Protein AF-A0A6A4AQS2-F1 (afdb_monomer)

Foldseek 3Di:
DLVVVLVCLVVVVVLQVVCVDPVNCVVCVPDDPVPRDDLLRSLLSVLVCLLCVLVVVLCVQQPDPPDPCLLVNVVSLLVSLVLLPDLCSCVVSLVVSDDDPSSVVSSVVSSVVSVVVSVVSCVVCPPPDLVSVVSNVVPVVCVPPPSDDPVSVD

Nearest PDB structures (foldseek):
  3gzi-assembly1_A-2  TM=3.288E-01  e=6.004E+00  Shewanella loihica PV-4
  4y21-assembly1_A  TM=3.153E-01  e=6.309E+00  Rattus norvegicus

pLDDT: mean 85.23, std 10.57, range [45.09, 97.38]

Secondary structure (DSSP, 8-state):
-HHHHHHTHHHHHHHHHHHTSHHHHHH-TT--GGGSPPHHHHHHHHHHHHHHHHHHHHHHHHT--SS--HHHHHHHHHHHHHHHT-TTTTHHHHHHH-S-TTHHHHHHHHHHHHHHHHHHHHHHTTT--THHHHHHTTSGGGTT-TTS-GGG--

Solvent-accessible surface area (backbone atoms only — not comparable to full-atom values): 9126 Å² total; per-residue (Å²): 110,71,69,60,51,59,73,38,46,63,63,49,50,57,48,58,59,46,38,73,36,76,66,30,44,69,75,41,74,86,67,60,74,86,78,52,78,49,75,66,49,50,50,49,51,56,45,51,45,63,67,45,47,55,53,53,54,44,50,63,57,55,69,43,82,91,54,86,30,68,34,46,48,53,61,46,52,52,49,41,53,52,54,54,63,40,91,62,68,48,52,68,57,50,62,73,68,50,94,50,90,59,47,65,62,50,50,56,52,54,49,52,52,41,51,53,51,41,50,50,52,51,61,75,54,59,88,62,65,68,63,48,58,57,45,21,53,76,37,74,90,43,72,76,49,89,84,63,57,79,81,80,78,110

Radius of gyration: 21.26 Å; Cα contacts (8 Å, |Δi|>4): 86; chains: 1; bounding box: 48×24×70 Å

Organism: NCBI:txid129364

Sequence (154 aa):
MLIRLIELEAPLGDFFARLDRPDGKKEFKELAQDKLPTPKEWFAIKCLVAILEPIAAVTKTLEGCSYPTLALAFPMLRRIKKVLGDTNIFAKQAVLAGRQDFQAETLALVQKVRNAILELFKQRFTGMSFDLVWITFLDPRFYKMKLLQPHEIA

Mean predicted aligned error: 7.78 Å

Structure (mmCIF, N/CA/C/O backbone):
data_AF-A0A6A4AQS2-F1
#
_entry.id   AF-A0A6A4AQS2-F1
#
loop_
_atom_site.group_PDB
_atom_site.id
_atom_site.type_symbol
_atom_site.label_atom_id
_atom_site.label_alt_id
_atom_site.label_comp_id
_atom_site.label_asym_id
_atom_site.label_entity_id
_atom_site.label_seq_id
_atom_site.pdbx_PDB_ins_code
_atom_site.Cartn_x
_atom_site.Cartn_y
_atom_site.Cartn_z
_atom_site.occupancy
_atom_site.B_iso_or_equiv
_atom_site.auth_seq_id
_atom_site.auth_comp_id
_atom_site.auth_asym_id
_atom_site.auth_atom_id
_atom_site.pdbx_PDB_model_num
ATOM 1 N N . MET A 1 1 ? -5.910 2.486 -11.236 1.00 85.25 1 MET A N 1
ATOM 2 C CA . MET A 1 1 ? -4.859 2.981 -12.154 1.00 85.25 1 MET A CA 1
ATOM 3 C C . MET A 1 1 ? -3.546 2.214 -11.997 1.00 85.25 1 MET A C 1
ATOM 5 O O . MET A 1 1 ? -3.208 1.497 -12.920 1.00 85.25 1 MET A O 1
ATOM 9 N N . LEU A 1 2 ? -2.839 2.275 -10.856 1.00 89.50 2 LEU A N 1
ATOM 10 C CA . LEU A 1 2 ? -1.529 1.603 -10.701 1.00 89.50 2 LEU A CA 1
ATOM 11 C C . LEU A 1 2 ? -1.578 0.070 -10.818 1.00 89.50 2 LEU A C 1
ATOM 13 O O . LEU A 1 2 ? -0.732 -0.508 -11.484 1.00 89.50 2 LEU A O 1
ATOM 17 N N . ILE A 1 3 ? -2.592 -0.586 -10.240 1.00 89.81 3 ILE A N 1
ATOM 18 C CA . ILE A 1 3 ? -2.797 -2.040 -10.408 1.00 89.81 3 ILE A CA 1
ATOM 19 C C . ILE A 1 3 ? -2.923 -2.390 -11.895 1.00 89.81 3 ILE A C 1
ATOM 21 O O . ILE A 1 3 ? -2.235 -3.277 -12.386 1.00 89.81 3 ILE A O 1
ATOM 25 N N . ARG A 1 4 ? -3.727 -1.615 -12.633 1.00 90.69 4 ARG A N 1
ATOM 26 C CA . ARG A 1 4 ? -3.898 -1.786 -14.077 1.00 90.69 4 ARG A CA 1
ATOM 27 C C . ARG A 1 4 ? -2.594 -1.569 -14.847 1.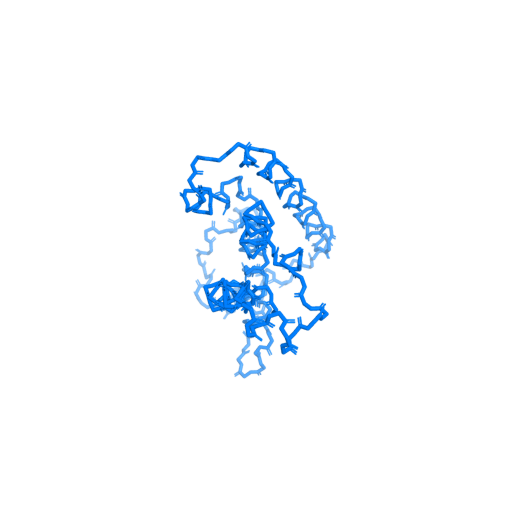00 90.69 4 ARG A C 1
ATOM 29 O O . ARG A 1 4 ? -2.349 -2.264 -15.819 1.00 90.69 4 ARG A O 1
ATOM 36 N N . LEU A 1 5 ? -1.759 -0.625 -14.415 1.00 90.69 5 LEU A N 1
ATOM 37 C CA . LEU A 1 5 ? -0.444 -0.401 -15.013 1.00 90.69 5 LEU A CA 1
ATOM 38 C C . LEU A 1 5 ? 0.481 -1.617 -14.816 1.00 90.69 5 LEU 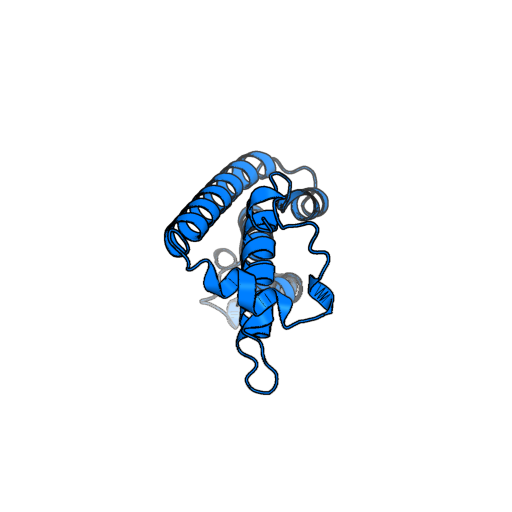A C 1
ATOM 40 O O . LEU A 1 5 ? 1.149 -2.008 -15.763 1.0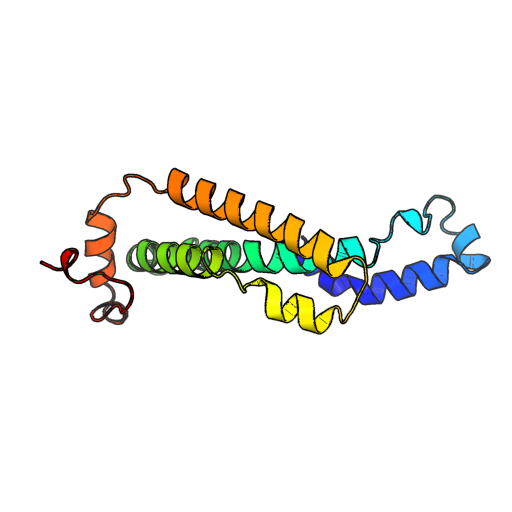0 90.69 5 LEU A O 1
ATOM 44 N N . ILE A 1 6 ? 0.469 -2.249 -13.636 1.00 90.94 6 ILE A N 1
ATOM 45 C CA . ILE A 1 6 ? 1.229 -3.486 -13.364 1.00 90.94 6 ILE A CA 1
ATOM 46 C C . ILE A 1 6 ? 0.718 -4.655 -14.219 1.00 90.94 6 ILE A C 1
ATOM 48 O O . ILE A 1 6 ? 1.516 -5.395 -14.779 1.00 90.94 6 ILE A O 1
ATOM 52 N N . GLU A 1 7 ? -0.600 -4.819 -14.368 1.00 92.19 7 GLU A N 1
ATOM 53 C CA . GLU A 1 7 ? -1.176 -5.854 -15.250 1.00 92.19 7 GLU A CA 1
ATOM 54 C C . GLU A 1 7 ? -0.724 -5.704 -16.709 1.00 92.19 7 GLU A C 1
ATOM 56 O O . GLU A 1 7 ? -0.603 -6.688 -17.436 1.00 92.19 7 GLU A O 1
ATOM 61 N N . LEU A 1 8 ? -0.485 -4.463 -17.135 1.00 92.06 8 LEU A N 1
ATOM 62 C CA . LEU A 1 8 ? -0.042 -4.130 -18.482 1.00 92.06 8 LEU A CA 1
ATOM 63 C C . LEU A 1 8 ? 1.485 -4.166 -18.641 1.00 92.06 8 LEU A C 1
ATOM 65 O O . LEU A 1 8 ? 1.949 -3.954 -19.752 1.00 92.06 8 LEU A O 1
ATOM 69 N N . GLU A 1 9 ? 2.265 -4.469 -17.598 1.00 90.62 9 GLU A N 1
ATOM 70 C CA . GLU A 1 9 ? 3.737 -4.473 -17.643 1.00 90.62 9 GLU A CA 1
ATOM 71 C C . GLU A 1 9 ? 4.281 -5.365 -18.773 1.00 90.62 9 GLU A C 1
ATOM 73 O O . GLU A 1 9 ? 5.068 -4.900 -19.597 1.00 90.62 9 GLU A O 1
ATOM 78 N N . ALA A 1 10 ? 3.808 -6.612 -18.877 1.00 89.69 10 ALA A N 1
ATOM 79 C CA . ALA A 1 10 ? 4.236 -7.534 -19.933 1.00 89.69 10 ALA A CA 1
ATOM 80 C C . ALA A 1 10 ? 3.733 -7.126 -21.337 1.00 89.69 10 ALA A C 1
ATOM 82 O O . ALA A 1 10 ? 4.565 -6.992 -22.234 1.00 89.69 10 ALA A O 1
ATOM 83 N N . PRO A 1 11 ? 2.430 -6.833 -21.549 1.00 91.75 11 PRO A N 1
ATOM 84 C CA . PRO A 1 11 ? 1.947 -6.319 -22.834 1.00 91.75 11 PRO A CA 1
ATOM 85 C C . PRO A 1 11 ? 2.642 -5.033 -23.300 1.00 91.75 11 PRO A C 1
ATOM 87 O O . PRO A 1 11 ? 2.885 -4.863 -24.494 1.00 91.75 11 PRO A O 1
ATOM 90 N N . LEU A 1 12 ? 2.968 -4.124 -22.375 1.00 88.81 12 LEU A N 1
ATOM 91 C CA . LEU A 1 12 ? 3.733 -2.916 -22.680 1.00 88.81 12 LEU A CA 1
ATOM 92 C C . LEU A 1 12 ? 5.159 -3.283 -23.089 1.00 88.81 12 LEU A C 1
ATOM 94 O O . LEU A 1 12 ? 5.629 -2.778 -24.102 1.00 88.81 12 LEU A O 1
ATOM 98 N N . GLY A 1 13 ? 5.817 -4.200 -22.378 1.00 86.62 13 GLY A N 1
ATOM 99 C CA . GLY A 1 13 ? 7.125 -4.724 -22.779 1.00 86.62 13 GLY A CA 1
ATOM 100 C C . GLY A 1 13 ? 7.128 -5.261 -24.215 1.00 86.62 13 GLY A C 1
ATOM 101 O O . GLY A 1 13 ? 7.960 -4.848 -25.024 1.00 86.62 13 GLY A O 1
ATOM 102 N N . ASP A 1 14 ? 6.146 -6.093 -24.568 1.00 87.69 14 ASP A N 1
ATOM 103 C CA . ASP A 1 14 ? 6.006 -6.648 -25.921 1.00 87.69 14 ASP A CA 1
ATOM 104 C C . ASP A 1 14 ? 5.741 -5.566 -26.978 1.00 87.69 14 ASP A C 1
ATOM 106 O O . ASP A 1 14 ? 6.291 -5.606 -28.084 1.00 87.69 14 ASP A O 1
ATOM 110 N N . PHE A 1 15 ? 4.902 -4.582 -26.651 1.00 87.50 15 PHE A N 1
ATOM 111 C CA . PHE A 1 15 ? 4.595 -3.462 -27.536 1.00 87.50 15 PHE A CA 1
ATOM 112 C C . PHE A 1 15 ? 5.826 -2.580 -27.783 1.00 87.50 15 PHE A C 1
ATOM 114 O O . PHE A 1 15 ? 6.175 -2.315 -28.935 1.00 87.50 15 PHE A O 1
ATOM 121 N N . PHE A 1 16 ? 6.538 -2.184 -26.726 1.00 84.19 16 PHE A N 1
ATOM 122 C CA . PHE A 1 16 ? 7.746 -1.363 -26.835 1.00 84.19 16 PHE A CA 1
ATOM 123 C C . PHE A 1 16 ? 8.922 -2.116 -27.477 1.00 84.19 16 PHE A C 1
ATOM 125 O O . PHE A 1 16 ? 9.749 -1.489 -28.142 1.00 84.19 16 PHE A O 1
ATOM 132 N N . ALA A 1 17 ? 8.966 -3.448 -27.380 1.00 84.00 17 ALA A N 1
ATOM 133 C CA . ALA A 1 17 ? 9.897 -4.271 -28.153 1.00 84.00 17 ALA A CA 1
ATOM 134 C C . ALA A 1 17 ? 9.563 -4.281 -29.658 1.00 84.00 17 ALA A C 1
ATOM 136 O O . ALA A 1 17 ? 10.463 -4.282 -30.500 1.00 84.00 17 ALA A O 1
ATOM 137 N N . ARG A 1 18 ? 8.274 -4.259 -30.030 1.00 81.25 18 ARG A N 1
ATOM 138 C CA . ARG A 1 18 ? 7.845 -4.129 -31.438 1.00 81.25 18 ARG A CA 1
ATOM 139 C C . ARG A 1 18 ? 8.100 -2.733 -32.000 1.00 81.25 18 ARG A C 1
ATOM 141 O O . ARG A 1 18 ? 8.450 -2.633 -33.173 1.00 81.25 18 ARG A O 1
ATOM 148 N N . LEU A 1 19 ? 7.971 -1.690 -31.179 1.00 80.75 19 LEU A N 1
ATOM 149 C CA . LEU A 1 19 ? 8.283 -0.308 -31.560 1.00 80.75 19 LEU A CA 1
ATOM 150 C C . LEU A 1 19 ? 9.729 -0.123 -32.024 1.00 80.75 19 LEU A C 1
ATOM 152 O O . LEU A 1 19 ? 9.985 0.746 -32.850 1.00 80.75 19 LEU A O 1
ATOM 156 N N . ASP A 1 20 ? 10.669 -0.937 -31.540 1.00 73.19 20 ASP A N 1
ATOM 157 C CA . ASP A 1 20 ? 12.071 -0.815 -31.944 1.00 73.19 20 ASP A CA 1
ATOM 158 C C . ASP A 1 20 ? 12.333 -1.306 -33.385 1.00 73.19 20 ASP A C 1
ATOM 160 O O . ASP A 1 20 ? 13.338 -0.951 -34.011 1.00 73.19 20 ASP A O 1
ATOM 164 N N . ARG A 1 21 ? 11.391 -2.069 -33.959 1.00 82.12 21 ARG A N 1
ATOM 165 C CA . ARG A 1 21 ? 11.460 -2.537 -35.349 1.00 82.12 21 ARG A CA 1
ATOM 166 C C . ARG A 1 21 ? 11.248 -1.381 -36.337 1.00 82.12 21 ARG A C 1
ATOM 168 O O . ARG A 1 21 ? 10.530 -0.431 -36.022 1.00 82.12 21 ARG A O 1
ATOM 175 N N . PRO A 1 22 ? 11.796 -1.475 -37.566 1.00 74.56 22 PRO A N 1
ATOM 176 C CA . PRO A 1 22 ? 11.663 -0.424 -38.581 1.00 74.56 22 PRO A CA 1
ATOM 177 C C . PRO A 1 22 ? 10.203 -0.037 -38.860 1.00 74.56 22 PRO A C 1
ATOM 179 O O . PRO A 1 22 ? 9.888 1.145 -38.994 1.00 74.56 22 PRO A O 1
ATOM 182 N N . ASP A 1 23 ? 9.312 -1.030 -38.878 1.00 77.19 23 ASP A N 1
ATOM 183 C CA . ASP A 1 23 ? 7.879 -0.841 -39.119 1.00 77.19 23 ASP A CA 1
ATOM 184 C C . ASP A 1 23 ? 7.207 -0.081 -37.964 1.00 77.19 23 ASP A C 1
ATOM 186 O O . ASP A 1 23 ? 6.459 0.869 -38.193 1.00 77.19 23 ASP A O 1
ATOM 190 N N . GLY A 1 24 ? 7.561 -0.427 -36.721 1.00 72.38 24 GLY A N 1
ATOM 191 C CA . GLY A 1 24 ? 7.052 0.221 -35.511 1.00 72.38 24 GLY A CA 1
ATOM 192 C C . GLY A 1 24 ? 7.489 1.682 -35.394 1.00 72.38 24 GLY A C 1
ATOM 193 O O . GLY A 1 24 ? 6.666 2.545 -35.095 1.00 72.38 24 GLY A O 1
ATOM 194 N N . LYS A 1 25 ? 8.748 1.994 -35.732 1.00 74.94 25 LYS A N 1
ATOM 195 C CA . LYS A 1 25 ? 9.256 3.383 -35.763 1.00 74.94 25 LYS A CA 1
ATOM 196 C C . LYS A 1 25 ? 8.563 4.243 -36.820 1.00 74.94 25 LYS A C 1
ATOM 198 O O . LYS A 1 25 ? 8.448 5.456 -36.649 1.00 74.94 25 LYS A O 1
ATOM 203 N N . LYS A 1 26 ? 8.108 3.638 -37.922 1.00 79.31 26 LYS A N 1
ATOM 204 C CA . LYS A 1 26 ? 7.399 4.343 -38.999 1.00 79.31 26 LYS A CA 1
ATOM 205 C C . LYS A 1 26 ? 5.953 4.668 -38.619 1.00 79.31 26 LYS A C 1
ATOM 207 O O . LYS A 1 26 ? 5.481 5.750 -38.971 1.00 79.31 26 LYS A O 1
ATOM 212 N N . GLU A 1 27 ? 5.284 3.750 -37.926 1.00 80.44 27 GLU A N 1
ATOM 213 C CA . GLU A 1 27 ? 3.892 3.881 -37.480 1.00 80.44 27 GLU A CA 1
ATOM 214 C C . GLU A 1 27 ? 3.758 4.787 -36.244 1.00 80.44 27 GLU A C 1
ATOM 216 O O . GLU A 1 27 ? 2.867 5.631 -36.187 1.00 80.44 27 GLU A O 1
ATOM 221 N N . PHE A 1 28 ? 4.696 4.700 -35.297 1.00 79.44 28 PHE A N 1
ATOM 222 C CA . PHE A 1 28 ? 4.626 5.383 -34.002 1.00 79.44 28 PHE A CA 1
ATOM 223 C C . PHE A 1 28 ? 5.807 6.339 -33.780 1.00 79.44 28 PHE A C 1
ATOM 225 O O . PHE A 1 28 ? 6.580 6.208 -32.833 1.00 79.44 28 PHE A O 1
ATOM 232 N N . LYS A 1 29 ? 5.938 7.342 -34.652 1.00 72.81 29 LYS A N 1
ATOM 233 C CA . LYS A 1 29 ? 7.078 8.283 -34.668 1.00 72.81 29 LYS A CA 1
ATOM 234 C C . LYS A 1 29 ? 7.262 9.100 -33.380 1.00 72.81 29 LYS A C 1
ATOM 236 O O . LYS A 1 29 ? 8.361 9.571 -33.116 1.00 72.81 29 LYS A O 1
ATOM 241 N N . GLU A 1 30 ? 6.199 9.280 -32.595 1.00 77.12 30 GLU A N 1
ATOM 242 C CA . GLU A 1 30 ? 6.192 10.099 -31.370 1.00 77.12 30 GLU A CA 1
ATOM 243 C C . GLU A 1 30 ? 6.350 9.280 -30.071 1.00 77.12 30 GLU A C 1
ATOM 245 O O . GLU A 1 30 ? 6.400 9.836 -28.965 1.00 77.12 30 GLU A O 1
ATOM 250 N N . LEU A 1 31 ? 6.388 7.949 -30.168 1.00 75.00 31 LEU A N 1
ATOM 251 C CA . LEU A 1 31 ? 6.539 7.047 -29.026 1.00 75.00 31 LEU A CA 1
ATOM 252 C C . LEU A 1 31 ? 7.983 6.561 -28.946 1.00 75.00 31 LEU A C 1
ATOM 254 O O . LEU A 1 31 ? 8.411 5.698 -29.706 1.00 75.00 31 LEU A O 1
ATOM 258 N N . ALA A 1 32 ? 8.723 7.121 -27.993 1.00 70.25 32 ALA A N 1
ATOM 259 C CA . ALA A 1 32 ? 10.059 6.671 -27.646 1.00 70.25 32 ALA A CA 1
ATOM 260 C C . ALA A 1 32 ? 10.021 5.731 -26.425 1.00 70.25 32 ALA A C 1
ATOM 262 O O . ALA A 1 32 ? 9.065 5.720 -25.644 1.00 70.25 32 ALA A O 1
ATOM 263 N N . GLN A 1 33 ? 11.053 4.888 -26.306 1.00 70.25 33 GLN A N 1
ATOM 264 C CA . GLN A 1 33 ? 11.184 3.898 -25.227 1.00 70.25 33 GLN A CA 1
ATOM 265 C C . GLN A 1 33 ? 11.362 4.521 -23.837 1.00 70.25 33 GLN A C 1
ATOM 267 O O . GLN A 1 33 ? 11.085 3.864 -22.839 1.00 70.25 33 GLN A O 1
ATOM 272 N N . ASP A 1 34 ? 11.772 5.784 -23.768 1.00 74.69 34 ASP A N 1
ATOM 273 C CA . ASP A 1 34 ? 11.884 6.574 -22.539 1.00 74.69 34 ASP A CA 1
ATOM 274 C C . ASP A 1 34 ? 10.546 6.742 -21.796 1.00 74.69 34 ASP A C 1
ATOM 276 O O . ASP A 1 34 ? 10.534 7.045 -20.606 1.00 74.69 34 ASP A O 1
ATOM 280 N N . LYS A 1 35 ? 9.416 6.510 -22.476 1.00 79.88 35 LYS A N 1
ATOM 281 C CA . LYS A 1 35 ? 8.074 6.523 -21.879 1.00 79.88 35 LYS A CA 1
ATOM 282 C C . LYS A 1 35 ? 7.739 5.249 -21.093 1.00 79.88 35 LYS A C 1
ATOM 284 O O . LYS A 1 35 ? 6.743 5.245 -20.365 1.00 79.88 35 LYS A O 1
ATOM 289 N N . LEU A 1 36 ? 8.509 4.167 -21.247 1.00 84.44 36 LEU A N 1
ATOM 290 C CA . LEU A 1 36 ? 8.319 2.940 -20.474 1.00 84.44 36 LEU A CA 1
ATOM 291 C C . LEU A 1 36 ? 8.989 3.094 -19.099 1.00 84.44 36 LEU A C 1
ATOM 293 O O . LEU A 1 36 ? 10.158 3.478 -19.049 1.00 84.44 36 LEU A O 1
ATOM 297 N N . PRO A 1 37 ? 8.309 2.755 -17.985 1.00 89.25 37 PRO A N 1
ATOM 298 C CA . PRO A 1 37 ? 8.946 2.807 -16.680 1.00 89.25 37 PRO A CA 1
ATOM 299 C C . PRO A 1 37 ? 10.193 1.918 -16.634 1.00 89.25 37 PRO A C 1
ATOM 301 O O . PRO A 1 37 ? 10.203 0.777 -17.104 1.00 89.25 37 PRO A O 1
ATOM 304 N N . THR A 1 38 ? 11.250 2.446 -16.037 1.00 90.75 38 THR A N 1
ATOM 305 C CA . THR A 1 38 ? 12.489 1.724 -15.756 1.00 90.75 38 THR A CA 1
ATOM 306 C C . THR A 1 38 ? 12.252 0.616 -14.719 1.00 90.75 38 THR A C 1
ATOM 308 O O . THR A 1 38 ? 11.283 0.669 -13.955 1.00 90.75 38 THR A O 1
ATOM 311 N N . PRO A 1 39 ? 13.150 -0.382 -14.594 1.00 90.44 39 PRO A N 1
ATOM 312 C CA . PRO A 1 39 ? 13.034 -1.413 -13.556 1.00 90.44 39 PRO A CA 1
ATOM 313 C C . PRO A 1 39 ? 12.916 -0.840 -12.132 1.00 90.44 39 PRO A C 1
ATOM 315 O O . PRO A 1 39 ? 12.160 -1.358 -11.306 1.00 90.44 39 PRO A O 1
ATOM 318 N N . LYS A 1 40 ? 13.614 0.275 -11.865 1.00 92.25 40 LYS A N 1
ATOM 319 C CA . LYS A 1 40 ? 13.529 1.029 -10.606 1.00 92.25 40 LYS A CA 1
ATOM 320 C C . LYS A 1 40 ? 12.119 1.577 -10.374 1.00 92.25 40 LYS A C 1
ATOM 322 O O . LYS A 1 40 ? 11.570 1.427 -9.282 1.00 92.25 40 LYS A O 1
ATOM 327 N N . GLU A 1 41 ? 11.519 2.178 -11.396 1.00 92.44 41 GLU A N 1
ATOM 328 C CA . GLU A 1 41 ? 10.169 2.743 -11.324 1.00 92.44 41 GLU A CA 1
ATOM 329 C C . GLU A 1 41 ? 9.099 1.660 -11.205 1.00 92.44 41 GLU A C 1
ATOM 331 O O . GLU A 1 41 ? 8.209 1.788 -10.367 1.00 92.44 41 GLU A O 1
ATOM 336 N N . TRP A 1 42 ? 9.211 0.552 -11.944 1.00 93.12 42 TRP A N 1
ATOM 337 C CA . TRP A 1 42 ? 8.315 -0.599 -11.785 1.00 93.12 42 TRP A CA 1
ATOM 338 C C . TRP A 1 42 ? 8.339 -1.151 -10.364 1.00 93.12 42 TRP A C 1
ATOM 340 O O . TRP A 1 42 ? 7.288 -1.435 -9.780 1.00 93.12 42 TRP A O 1
ATOM 350 N N . PHE A 1 43 ? 9.531 -1.269 -9.779 1.00 93.94 43 PHE A N 1
ATOM 351 C CA . PHE A 1 43 ? 9.676 -1.689 -8.393 1.00 93.94 43 PHE A CA 1
ATOM 352 C C . PHE A 1 43 ? 9.020 -0.694 -7.424 1.00 93.94 43 PHE A C 1
ATOM 354 O O . PHE A 1 43 ? 8.245 -1.102 -6.555 1.00 93.94 43 PHE A O 1
ATOM 361 N N . ALA A 1 44 ? 9.245 0.609 -7.611 1.00 94.56 44 ALA A N 1
ATOM 362 C CA . ALA A 1 44 ? 8.605 1.648 -6.808 1.00 94.56 44 ALA A CA 1
ATOM 363 C C . ALA A 1 44 ? 7.068 1.610 -6.925 1.00 94.56 44 ALA A C 1
ATOM 365 O O . ALA A 1 44 ? 6.380 1.656 -5.906 1.00 94.56 44 ALA A O 1
ATOM 366 N N . ILE A 1 45 ? 6.522 1.449 -8.135 1.00 94.62 45 ILE A N 1
ATOM 367 C CA . ILE A 1 45 ? 5.077 1.329 -8.393 1.00 94.62 45 ILE A CA 1
ATOM 368 C C . ILE A 1 45 ? 4.491 0.117 -7.660 1.00 94.62 45 ILE A C 1
ATOM 370 O O . ILE A 1 45 ? 3.466 0.242 -6.986 1.00 94.62 45 ILE A O 1
ATOM 374 N N . LYS A 1 46 ? 5.154 -1.045 -7.728 1.00 94.50 46 LYS A N 1
ATOM 375 C CA . LYS A 1 46 ? 4.733 -2.265 -7.014 1.00 94.50 46 LYS A CA 1
ATOM 376 C C . LYS A 1 46 ? 4.722 -2.060 -5.496 1.00 94.50 46 LYS A C 1
ATOM 378 O O . LYS A 1 46 ? 3.789 -2.505 -4.825 1.00 94.50 46 LYS A O 1
ATOM 383 N N . CYS A 1 47 ? 5.713 -1.353 -4.954 1.00 94.88 47 CYS A N 1
ATOM 384 C CA . CYS A 1 47 ? 5.741 -0.973 -3.542 1.00 94.88 47 CYS A CA 1
ATOM 385 C C . CYS A 1 47 ? 4.611 0.007 -3.188 1.00 94.88 47 CYS A C 1
ATOM 387 O O . CYS A 1 47 ? 3.928 -0.195 -2.189 1.00 94.88 47 CYS A O 1
ATOM 389 N N . LEU A 1 48 ? 4.344 1.024 -4.013 1.00 95.44 48 LEU A N 1
ATOM 390 C CA . LEU A 1 48 ? 3.239 1.965 -3.787 1.00 95.44 48 LEU A CA 1
ATOM 391 C C . LEU A 1 48 ? 1.878 1.262 -3.757 1.00 95.44 48 LEU A C 1
ATOM 393 O O . LEU A 1 48 ? 1.054 1.562 -2.893 1.00 95.44 48 LEU A O 1
ATOM 397 N N . VAL A 1 49 ? 1.652 0.288 -4.643 1.00 95.00 49 VAL A N 1
ATOM 398 C CA . VAL A 1 49 ? 0.426 -0.525 -4.619 1.00 95.00 49 VAL A CA 1
ATOM 399 C C . VAL A 1 49 ? 0.278 -1.266 -3.290 1.00 95.00 49 VAL A C 1
ATOM 401 O O . VAL A 1 49 ? -0.815 -1.249 -2.734 1.00 95.00 49 VAL A O 1
ATOM 404 N N . ALA A 1 50 ? 1.358 -1.806 -2.716 1.00 94.25 50 ALA A N 1
ATOM 405 C CA . ALA A 1 50 ? 1.309 -2.474 -1.411 1.00 94.25 50 ALA A CA 1
ATOM 406 C C . ALA A 1 50 ? 0.837 -1.549 -0.270 1.00 94.25 50 ALA A C 1
ATOM 408 O O . ALA A 1 50 ? 0.171 -2.001 0.658 1.00 94.25 50 ALA A O 1
ATOM 409 N N . ILE A 1 51 ? 1.151 -0.250 -0.346 1.00 94.75 51 ILE A N 1
ATOM 410 C CA . ILE A 1 51 ? 0.702 0.754 0.634 1.00 94.75 51 ILE A CA 1
ATOM 411 C C . ILE A 1 51 ? -0.777 1.107 0.425 1.00 94.75 51 ILE A C 1
ATOM 413 O O . ILE A 1 51 ? -1.522 1.283 1.390 1.00 94.75 51 ILE A O 1
ATOM 417 N N . LEU A 1 52 ? -1.198 1.246 -0.834 1.00 94.44 52 LEU A N 1
ATOM 418 C CA . LEU A 1 52 ? -2.516 1.774 -1.202 1.00 94.44 52 LEU A CA 1
ATOM 419 C C . LEU A 1 52 ? -3.618 0.708 -1.227 1.00 94.44 52 LEU A C 1
ATOM 421 O O . LEU A 1 52 ? -4.779 1.020 -0.969 1.00 94.44 52 LEU A O 1
ATOM 425 N N . GLU A 1 53 ? -3.276 -0.545 -1.516 1.00 93.06 53 GLU A N 1
ATOM 426 C CA . GLU A 1 53 ? -4.223 -1.658 -1.615 1.00 93.06 53 GLU A CA 1
ATOM 427 C C . GLU A 1 53 ? -5.051 -1.875 -0.331 1.00 93.06 53 GLU A C 1
ATOM 429 O O . GLU A 1 53 ? -6.275 -1.980 -0.441 1.00 93.06 53 GLU A O 1
ATOM 434 N N . PRO A 1 54 ? -4.476 -1.845 0.892 1.00 93.25 54 PRO A N 1
ATOM 435 C CA . PRO A 1 54 ? -5.257 -1.936 2.126 1.00 93.25 54 PRO A CA 1
ATOM 436 C C . PRO A 1 54 ? -6.291 -0.816 2.276 1.00 93.25 54 PRO A C 1
ATOM 438 O O . PRO A 1 54 ? -7.387 -1.059 2.778 1.00 93.25 54 PRO A O 1
ATOM 441 N N . ILE A 1 55 ? -5.957 0.402 1.836 1.00 93.31 55 ILE A N 1
ATOM 442 C CA . ILE A 1 55 ? -6.863 1.555 1.889 1.00 93.31 55 ILE A CA 1
ATOM 443 C C . ILE A 1 55 ? -8.000 1.346 0.890 1.00 93.31 55 ILE A C 1
ATOM 445 O O . ILE A 1 55 ? -9.164 1.409 1.275 1.00 93.31 55 ILE A O 1
ATOM 449 N N . ALA A 1 56 ? -7.673 1.009 -0.360 1.00 92.50 56 ALA A N 1
ATOM 450 C CA . ALA A 1 56 ? -8.662 0.755 -1.404 1.00 92.50 56 ALA A CA 1
ATOM 451 C C . ALA A 1 56 ? -9.631 -0.383 -1.029 1.00 92.50 56 ALA A C 1
ATOM 453 O O . ALA A 1 56 ? -10.841 -0.255 -1.216 1.00 92.50 56 ALA A O 1
ATOM 454 N N . ALA A 1 57 ? -9.120 -1.475 -0.450 1.00 90.81 57 ALA A N 1
ATOM 455 C CA . ALA A 1 57 ? -9.932 -2.605 -0.003 1.00 90.81 57 ALA A CA 1
ATOM 456 C C . ALA A 1 57 ? -10.921 -2.217 1.109 1.00 90.81 57 ALA A C 1
ATOM 458 O O . ALA A 1 57 ? -12.080 -2.642 1.095 1.00 90.81 57 ALA A O 1
ATOM 459 N N . VAL A 1 58 ? -10.484 -1.392 2.063 1.00 91.06 58 VAL A N 1
ATOM 460 C CA . VAL A 1 58 ? -11.354 -0.892 3.133 1.00 91.06 58 VAL A CA 1
ATOM 461 C C . VAL A 1 58 ? -12.375 0.102 2.598 1.00 91.06 58 VAL A C 1
ATOM 463 O O . VAL A 1 58 ? -13.546 -0.031 2.938 1.00 91.06 58 VAL A O 1
ATOM 466 N N . THR A 1 59 ? -11.983 1.036 1.729 1.00 90.94 59 THR A N 1
ATOM 467 C CA . THR A 1 59 ? -12.921 1.965 1.081 1.00 90.94 59 THR A CA 1
ATOM 468 C C . THR A 1 59 ? -14.033 1.201 0.369 1.00 90.94 59 THR A C 1
ATOM 470 O O . THR A 1 59 ? -15.201 1.448 0.645 1.00 90.94 59 THR A O 1
ATOM 473 N N . LYS A 1 60 ? -13.678 0.182 -0.424 1.00 89.94 60 LYS A N 1
ATOM 474 C CA . LYS A 1 60 ? -14.645 -0.695 -1.101 1.00 89.94 60 LYS A CA 1
ATOM 475 C C . LYS A 1 60 ? -15.552 -1.472 -0.141 1.00 89.94 60 LYS A C 1
ATOM 477 O O . LYS A 1 60 ? -16.691 -1.797 -0.452 1.00 89.94 60 LYS A O 1
ATOM 482 N N . THR A 1 61 ? -15.045 -1.822 1.037 1.00 87.88 61 THR A N 1
ATOM 483 C CA . THR A 1 61 ? -15.851 -2.526 2.042 1.00 87.88 61 THR A CA 1
ATOM 484 C C . THR A 1 61 ? -16.846 -1.581 2.715 1.00 87.88 61 THR A C 1
ATOM 486 O O . THR A 1 61 ? -17.976 -1.983 2.987 1.00 87.88 61 THR A O 1
ATOM 489 N N . LEU A 1 62 ? -16.425 -0.344 2.996 1.00 87.44 62 LEU A N 1
ATOM 490 C CA . LEU A 1 62 ? -17.213 0.648 3.729 1.00 87.44 62 LEU A CA 1
ATOM 491 C C . LEU A 1 62 ? -18.185 1.435 2.840 1.00 87.44 62 LEU A C 1
ATOM 493 O O . LEU A 1 62 ? -19.177 1.932 3.359 1.00 87.44 62 LEU A O 1
ATOM 497 N N . GLU A 1 63 ? -17.946 1.516 1.526 1.00 85.25 63 GLU A N 1
ATOM 498 C CA . GLU A 1 63 ? -18.874 2.139 0.564 1.00 85.25 63 GLU A CA 1
ATOM 499 C C . GLU A 1 63 ? -20.171 1.335 0.358 1.00 85.25 63 GLU A C 1
ATOM 501 O O . GLU A 1 63 ? -21.122 1.837 -0.236 1.00 85.25 63 GLU A O 1
ATOM 506 N N . GLY A 1 64 ? -20.226 0.085 0.833 1.00 77.69 64 GLY A N 1
ATOM 507 C CA . GLY A 1 64 ? -21.415 -0.752 0.725 1.00 77.69 64 GLY A CA 1
ATOM 508 C C . GLY A 1 64 ? -22.595 -0.177 1.515 1.00 77.69 64 GLY A C 1
ATOM 509 O O . GLY A 1 64 ? -22.528 -0.060 2.735 1.00 77.69 64 GLY A O 1
ATOM 510 N N . CYS A 1 65 ? -23.698 0.124 0.825 1.00 61.25 65 CYS A N 1
ATOM 511 C CA . CYS A 1 65 ? -24.931 0.645 1.436 1.00 61.25 65 CYS A CA 1
ATOM 512 C C . CYS A 1 65 ? -25.963 -0.446 1.785 1.00 61.25 65 CYS A C 1
ATOM 514 O O . CYS A 1 65 ? -26.984 -0.154 2.399 1.00 61.25 65 CYS A O 1
ATOM 516 N N . SER A 1 66 ? -25.736 -1.696 1.370 1.00 68.12 66 SER A N 1
ATOM 517 C CA . SER A 1 66 ? -26.705 -2.800 1.487 1.00 68.12 66 SER A CA 1
ATOM 518 C C . SER A 1 66 ? -26.640 -3.575 2.811 1.00 68.12 66 SER A C 1
ATOM 520 O O . SER A 1 66 ? -27.453 -4.464 3.042 1.00 68.12 66 SER A O 1
ATOM 522 N N . TYR A 1 67 ? -25.667 -3.280 3.671 1.00 70.19 67 TYR A N 1
ATOM 523 C CA . TYR A 1 67 ? -25.509 -3.878 4.998 1.00 70.19 67 TYR A CA 1
ATOM 524 C C . TYR A 1 67 ? -24.860 -2.857 5.944 1.00 70.19 67 TYR A C 1
ATOM 526 O O . TYR A 1 67 ? -24.173 -1.951 5.473 1.00 70.19 67 TYR A O 1
ATOM 534 N N . PRO A 1 68 ? -25.057 -2.968 7.270 1.00 74.25 68 PRO A N 1
ATOM 535 C CA . PRO A 1 68 ? -24.506 -2.014 8.230 1.00 74.25 68 PRO A CA 1
ATOM 536 C C . PRO A 1 68 ? -22.969 -2.087 8.273 1.00 74.25 68 PRO A C 1
ATOM 538 O O . PRO A 1 68 ? -22.377 -2.884 8.997 1.00 74.25 68 PRO A O 1
ATOM 541 N N . THR A 1 69 ? -22.306 -1.233 7.491 1.00 84.81 69 THR A N 1
ATOM 542 C CA . THR A 1 69 ? -20.839 -1.119 7.418 1.00 84.81 69 THR A CA 1
ATOM 543 C C . THR A 1 69 ? -20.240 -0.310 8.562 1.00 84.81 69 THR A C 1
ATOM 545 O O . THR A 1 69 ? -19.035 -0.386 8.799 1.00 84.81 69 THR A O 1
ATOM 548 N N . LEU A 1 70 ? -21.058 0.426 9.320 1.00 85.69 70 LEU A N 1
ATOM 549 C CA . LEU A 1 70 ? -20.581 1.285 10.403 1.00 85.69 70 LEU A CA 1
ATOM 550 C C . LEU A 1 70 ? -19.872 0.490 11.512 1.00 85.69 70 LEU A C 1
ATOM 552 O O . LEU A 1 70 ? -18.814 0.908 11.974 1.00 85.69 70 LEU A O 1
ATOM 556 N N . ALA A 1 71 ? -20.380 -0.699 11.859 1.00 86.12 71 ALA A N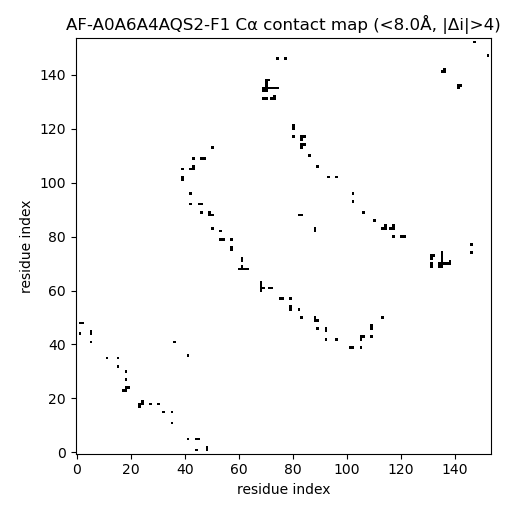 1
ATOM 557 C CA . ALA A 1 71 ? -19.732 -1.605 12.814 1.00 86.12 71 ALA A CA 1
ATOM 558 C C . ALA A 1 71 ? -18.376 -2.145 12.313 1.00 86.12 71 ALA A C 1
ATOM 560 O O . ALA A 1 71 ? -17.544 -2.579 13.104 1.00 86.12 71 ALA A O 1
ATOM 561 N N . LEU A 1 72 ? -18.116 -2.088 11.001 1.00 87.44 72 LEU A N 1
ATOM 562 C CA . LEU A 1 72 ? -16.833 -2.470 10.404 1.00 87.44 72 LEU A CA 1
ATOM 563 C C . LEU A 1 72 ? -15.835 -1.308 10.362 1.00 87.44 72 LEU A C 1
ATOM 565 O O . LEU A 1 72 ? -14.636 -1.557 10.226 1.00 87.44 72 LEU A O 1
ATOM 569 N N . ALA A 1 73 ? -16.294 -0.056 10.460 1.00 87.69 73 ALA A N 1
ATOM 570 C CA . ALA A 1 73 ? -15.464 1.123 10.227 1.00 87.69 73 ALA A CA 1
ATOM 571 C C . ALA A 1 73 ? -14.221 1.125 11.124 1.00 87.69 73 ALA A C 1
ATOM 573 O O . ALA A 1 73 ? -13.089 1.172 10.638 1.00 87.69 73 ALA A O 1
ATOM 574 N N . PHE A 1 74 ? -14.415 0.980 12.431 1.00 88.38 74 PHE A N 1
ATOM 575 C CA . PHE A 1 74 ? -13.318 1.003 13.390 1.00 88.38 74 PHE A CA 1
ATOM 576 C C . PHE A 1 74 ? -12.348 -0.195 13.252 1.00 88.38 74 PHE A C 1
ATOM 578 O O . PHE A 1 74 ? -11.136 0.039 13.138 1.00 88.38 74 PHE A O 1
ATOM 585 N N . PRO A 1 75 ? -12.810 -1.463 13.152 1.00 87.75 75 PRO A N 1
ATOM 586 C CA . PRO A 1 75 ? -11.953 -2.603 12.816 1.00 87.75 75 PRO A CA 1
ATOM 587 C C . PRO A 1 75 ? -11.110 -2.403 11.556 1.00 87.75 75 PRO A C 1
ATOM 589 O O . PRO A 1 75 ? -9.918 -2.728 11.541 1.00 87.75 75 PRO A O 1
ATOM 592 N N . MET A 1 76 ? -11.712 -1.865 10.497 1.00 89.81 76 MET A N 1
ATOM 593 C CA . MET A 1 76 ? -11.043 -1.693 9.211 1.00 89.81 76 MET A CA 1
ATOM 594 C C . MET A 1 76 ? -9.993 -0.581 9.258 1.00 89.81 76 MET A C 1
ATOM 596 O O . MET A 1 76 ? -8.892 -0.754 8.729 1.00 89.81 76 MET A O 1
ATOM 600 N N . LEU A 1 77 ? -10.260 0.510 9.977 1.00 90.81 77 LEU A N 1
ATOM 601 C CA . LEU A 1 77 ? -9.266 1.557 10.221 1.00 90.81 77 LEU A CA 1
ATOM 602 C C . LEU 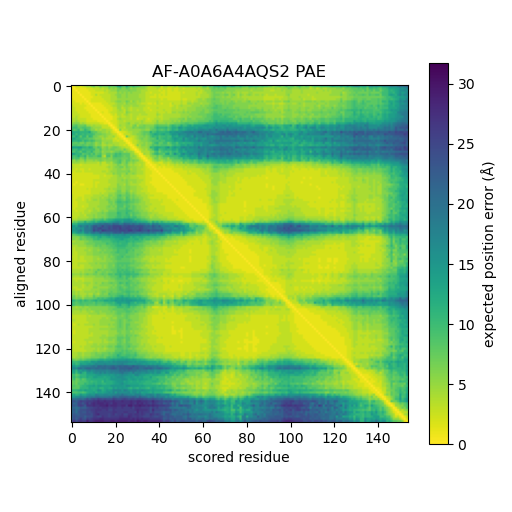A 1 77 ? -8.079 1.038 11.045 1.00 90.81 77 LEU A C 1
ATOM 604 O O . LEU A 1 77 ? -6.923 1.311 10.712 1.00 90.81 77 LEU A O 1
ATOM 608 N N . ARG A 1 78 ? -8.327 0.208 12.069 1.00 89.31 78 ARG A N 1
ATOM 609 C CA . ARG A 1 78 ? -7.250 -0.466 12.818 1.00 89.31 78 ARG A CA 1
ATOM 610 C C . ARG A 1 78 ? -6.436 -1.411 11.945 1.00 89.31 78 ARG A C 1
ATOM 612 O O . ARG A 1 78 ? -5.214 -1.474 12.091 1.00 89.31 78 ARG A O 1
ATOM 619 N N . ARG A 1 79 ? -7.089 -2.119 11.023 1.00 90.88 79 ARG A N 1
ATOM 620 C CA . ARG A 1 79 ? -6.412 -2.979 10.048 1.00 90.88 79 ARG A CA 1
ATOM 621 C C . ARG A 1 79 ? -5.479 -2.170 9.147 1.00 90.88 79 ARG A C 1
ATOM 623 O O . ARG A 1 79 ? -4.323 -2.565 9.018 1.00 90.88 79 ARG A O 1
ATOM 630 N N . ILE A 1 80 ? -5.929 -1.040 8.593 1.00 93.88 80 ILE A N 1
ATOM 631 C CA . ILE A 1 80 ? -5.066 -0.151 7.793 1.00 93.88 80 ILE A CA 1
ATOM 632 C C . ILE A 1 80 ? -3.873 0.315 8.628 1.00 93.88 80 ILE A C 1
ATOM 634 O O . ILE A 1 80 ? -2.733 0.141 8.203 1.00 93.88 80 ILE A O 1
ATOM 638 N N . LYS A 1 81 ? -4.115 0.831 9.842 1.00 93.94 81 LYS A N 1
ATOM 639 C CA . LYS A 1 81 ? -3.048 1.290 10.746 1.00 93.94 81 LYS A CA 1
ATOM 640 C C . LYS A 1 81 ? -2.013 0.197 11.012 1.00 93.94 81 LYS A C 1
ATOM 642 O O . LYS A 1 81 ? -0.819 0.475 11.002 1.00 93.94 81 LYS A O 1
ATOM 647 N N . LYS A 1 82 ? -2.465 -1.040 11.240 1.00 92.81 82 LYS A N 1
ATOM 648 C CA . LYS A 1 82 ? -1.587 -2.191 11.474 1.00 92.81 82 LYS A CA 1
ATOM 649 C C . LYS A 1 82 ? -0.734 -2.515 10.247 1.00 92.81 82 LYS A C 1
ATOM 651 O O . LYS A 1 82 ? 0.458 -2.731 10.404 1.00 92.81 82 LYS A O 1
ATOM 656 N N . VAL A 1 83 ? -1.327 -2.532 9.052 1.00 93.31 83 VAL A N 1
ATOM 657 C CA . VAL A 1 83 ? -0.600 -2.835 7.807 1.00 93.31 83 VAL A CA 1
ATOM 658 C C . VAL A 1 83 ? 0.401 -1.730 7.466 1.00 93.31 83 VAL A C 1
ATOM 660 O O . VAL A 1 83 ? 1.557 -2.020 7.190 1.00 93.31 83 VAL A O 1
ATOM 663 N N . LEU A 1 84 ? 0.000 -0.460 7.559 1.00 94.12 84 LEU A N 1
ATOM 664 C CA . LEU A 1 84 ? 0.901 0.679 7.343 1.00 94.12 84 LEU A CA 1
ATOM 665 C C . LEU A 1 84 ? 2.010 0.773 8.404 1.00 94.12 84 LEU A C 1
ATOM 667 O O . LEU A 1 84 ? 3.064 1.347 8.139 1.00 94.12 84 LEU A O 1
ATOM 671 N N . GLY A 1 85 ? 1.774 0.232 9.601 1.00 93.94 85 GLY A N 1
ATOM 672 C CA . GLY A 1 85 ? 2.767 0.114 10.668 1.00 93.94 85 GLY A CA 1
ATOM 673 C C . GLY A 1 85 ? 3.754 -1.042 10.491 1.00 93.94 85 GLY A C 1
ATOM 674 O O . GLY A 1 85 ? 4.737 -1.093 11.226 1.00 93.94 85 GLY A O 1
ATOM 675 N N . ASP A 1 86 ? 3.522 -1.953 9.543 1.00 93.62 86 ASP A N 1
ATOM 676 C CA . ASP A 1 86 ? 4.429 -3.066 9.275 1.00 93.62 86 ASP A CA 1
ATOM 677 C C . ASP A 1 86 ? 5.683 -2.572 8.540 1.00 93.62 86 ASP A C 1
ATOM 679 O O . ASP A 1 86 ? 5.639 -2.075 7.405 1.00 93.62 86 ASP A O 1
ATOM 683 N N . THR A 1 87 ? 6.836 -2.720 9.196 1.00 91.69 87 THR A N 1
ATOM 684 C CA . THR A 1 87 ? 8.129 -2.346 8.624 1.00 91.69 87 THR A CA 1
ATOM 685 C C . THR A 1 87 ? 8.514 -3.188 7.412 1.00 91.69 87 THR A C 1
ATOM 687 O O . THR A 1 87 ? 9.292 -2.708 6.582 1.00 91.69 87 THR A O 1
ATOM 690 N N . ASN A 1 88 ? 7.923 -4.380 7.286 1.00 93.25 88 ASN A N 1
ATOM 691 C CA . ASN A 1 88 ? 8.221 -5.406 6.291 1.00 93.25 88 ASN A CA 1
ATOM 692 C C . ASN A 1 88 ? 7.175 -5.501 5.168 1.00 93.25 88 ASN A C 1
ATOM 694 O O . ASN A 1 88 ? 7.208 -6.449 4.384 1.00 93.25 88 ASN A O 1
ATOM 698 N N . ILE A 1 89 ? 6.277 -4.517 5.039 1.00 93.25 89 ILE A N 1
ATOM 699 C CA . ILE A 1 89 ? 5.210 -4.498 4.019 1.00 93.25 89 ILE A CA 1
ATOM 700 C C . ILE A 1 89 ? 5.715 -4.719 2.575 1.00 93.25 89 ILE A C 1
ATOM 702 O O . ILE A 1 89 ? 4.985 -5.252 1.743 1.00 93.25 89 ILE A O 1
ATOM 706 N N . PHE A 1 90 ? 6.972 -4.368 2.279 1.00 94.12 90 PHE A N 1
ATOM 707 C CA . PHE A 1 90 ? 7.587 -4.505 0.951 1.00 94.12 90 PHE A CA 1
ATOM 708 C C . PHE A 1 90 ? 8.372 -5.806 0.737 1.00 94.12 90 PHE A C 1
ATOM 710 O O . PHE A 1 90 ? 8.967 -5.984 -0.325 1.00 94.12 90 PHE A O 1
ATOM 717 N N . ALA A 1 91 ? 8.416 -6.717 1.716 1.00 91.06 91 ALA A N 1
ATOM 718 C CA . ALA A 1 91 ? 9.259 -7.913 1.648 1.00 91.06 91 ALA A CA 1
ATOM 719 C C . ALA A 1 91 ? 8.943 -8.784 0.421 1.00 91.06 91 ALA A C 1
ATOM 721 O O . ALA A 1 91 ? 9.851 -9.251 -0.264 1.00 91.06 91 ALA A O 1
ATOM 722 N N . LYS A 1 92 ? 7.656 -8.943 0.085 1.00 90.56 92 LYS A N 1
ATOM 723 C CA . LYS A 1 92 ? 7.224 -9.702 -1.098 1.00 90.56 92 LYS A CA 1
ATOM 724 C C . LYS A 1 92 ? 7.745 -9.069 -2.391 1.00 90.56 92 LYS A C 1
ATOM 726 O O . LYS A 1 92 ? 8.270 -9.766 -3.252 1.00 90.56 92 LYS A O 1
ATOM 731 N N . GLN A 1 93 ? 7.617 -7.753 -2.524 1.00 91.31 93 GLN A N 1
ATOM 732 C CA . GLN A 1 93 ? 8.064 -6.997 -3.692 1.00 91.31 93 GLN A CA 1
ATOM 733 C C . GLN A 1 93 ? 9.588 -7.043 -3.809 1.00 91.31 93 GLN A C 1
ATOM 735 O O . GLN A 1 93 ? 10.101 -7.207 -4.912 1.00 91.31 93 GLN A O 1
ATOM 740 N N . ALA A 1 94 ? 10.306 -6.947 -2.687 1.00 88.69 94 ALA A N 1
ATOM 741 C CA . ALA A 1 94 ? 11.761 -7.050 -2.657 1.00 88.69 94 ALA A CA 1
ATOM 742 C C . ALA A 1 94 ? 12.242 -8.427 -3.145 1.00 88.69 94 ALA A C 1
ATOM 744 O O . ALA A 1 94 ? 13.141 -8.504 -3.978 1.00 88.69 94 ALA A O 1
ATOM 745 N N . VAL A 1 95 ? 11.597 -9.511 -2.703 1.00 90.50 95 VAL A N 1
ATOM 746 C CA . VAL A 1 95 ? 11.909 -10.867 -3.187 1.00 90.50 95 VAL A CA 1
ATOM 747 C C . VAL A 1 95 ? 11.656 -10.989 -4.693 1.00 90.50 95 VAL A C 1
ATOM 749 O O . VAL A 1 95 ? 12.501 -11.520 -5.409 1.00 90.50 95 VAL A O 1
ATOM 752 N N . LEU A 1 96 ? 10.532 -10.460 -5.186 1.00 87.44 96 LEU A N 1
ATOM 753 C CA . LEU A 1 96 ? 10.169 -10.527 -6.607 1.00 87.44 96 LEU A CA 1
ATOM 754 C C . LEU A 1 96 ? 11.077 -9.687 -7.517 1.00 87.44 96 LEU A C 1
ATOM 756 O O . LEU A 1 96 ? 11.288 -10.062 -8.665 1.00 87.44 96 LEU A O 1
ATOM 760 N N . ALA A 1 97 ? 11.611 -8.566 -7.028 1.00 85.56 97 ALA A N 1
ATOM 761 C CA . ALA A 1 97 ? 12.541 -7.730 -7.790 1.00 85.56 97 ALA A CA 1
ATOM 762 C C . ALA A 1 97 ? 13.944 -8.354 -7.925 1.00 85.56 97 ALA A C 1
ATOM 764 O O . ALA A 1 97 ? 14.715 -7.955 -8.798 1.00 85.56 97 ALA A O 1
ATOM 765 N N . GLY A 1 98 ? 14.277 -9.333 -7.076 1.00 85.00 98 GLY A N 1
ATOM 766 C CA . GLY A 1 98 ? 15.613 -9.918 -7.003 1.00 85.00 98 GLY A CA 1
ATOM 767 C C . GLY A 1 98 ? 16.652 -8.962 -6.406 1.00 85.00 98 GLY A C 1
ATOM 768 O O . GLY A 1 98 ? 16.319 -7.896 -5.888 1.00 85.00 98 GLY A O 1
ATOM 769 N N . ARG A 1 99 ? 17.931 -9.357 -6.451 1.00 82.50 99 ARG A N 1
ATOM 770 C CA . ARG A 1 99 ? 19.045 -8.494 -6.028 1.00 82.50 99 ARG A CA 1
ATOM 771 C C . ARG A 1 99 ? 19.380 -7.530 -7.160 1.00 82.50 99 ARG A C 1
ATOM 773 O O . ARG A 1 99 ? 19.877 -7.959 -8.195 1.00 82.50 99 ARG A O 1
ATOM 780 N N . GLN A 1 100 ? 19.083 -6.255 -6.949 1.00 86.12 100 GLN A N 1
ATOM 781 C CA . GLN A 1 100 ? 19.330 -5.169 -7.896 1.00 86.12 100 GLN A CA 1
ATOM 782 C C . GLN A 1 100 ? 20.002 -4.007 -7.162 1.00 86.12 100 GLN A C 1
ATOM 784 O O . GLN A 1 100 ? 19.642 -3.722 -6.018 1.00 86.12 100 GLN A O 1
ATOM 789 N N . ASP A 1 101 ? 20.912 -3.290 -7.820 1.00 87.88 101 ASP A N 1
ATOM 790 C CA . ASP A 1 101 ? 21.671 -2.196 -7.191 1.00 87.88 101 ASP A CA 1
ATOM 791 C C . ASP A 1 101 ? 20.760 -1.049 -6.715 1.00 87.88 101 ASP A C 1
ATOM 793 O O . ASP A 1 101 ? 20.980 -0.444 -5.667 1.00 87.88 101 ASP A O 1
ATOM 797 N N . PHE A 1 102 ? 19.661 -0.803 -7.436 1.00 88.44 102 PHE A N 1
ATOM 798 C CA . PHE A 1 102 ? 18.671 0.225 -7.095 1.00 88.44 102 PHE A CA 1
ATOM 799 C C . PHE A 1 102 ? 17.712 -0.176 -5.960 1.00 88.44 102 PHE A C 1
ATOM 801 O O . PHE A 1 102 ? 16.912 0.651 -5.507 1.00 88.44 102 PHE A O 1
ATOM 808 N N . GLN A 1 103 ? 17.731 -1.437 -5.512 1.00 89.75 103 GLN A N 1
ATOM 809 C CA . GLN A 1 103 ? 16.731 -1.969 -4.585 1.00 89.75 103 GLN A CA 1
ATOM 810 C C . GLN A 1 103 ? 16.796 -1.283 -3.219 1.00 89.75 103 GLN A C 1
ATOM 812 O O . GLN A 1 103 ? 15.764 -0.849 -2.709 1.00 89.75 103 GLN A O 1
ATOM 817 N N . ALA A 1 104 ? 17.992 -1.158 -2.640 1.00 90.06 104 ALA A N 1
ATOM 818 C CA . ALA A 1 104 ? 18.177 -0.574 -1.312 1.00 90.06 104 ALA A CA 1
ATOM 819 C C . ALA A 1 104 ? 17.755 0.904 -1.275 1.00 90.06 104 ALA A C 1
ATOM 821 O O . ALA A 1 104 ? 17.019 1.324 -0.380 1.00 90.06 104 ALA A O 1
ATOM 822 N N . GLU A 1 105 ? 18.162 1.674 -2.287 1.00 93.31 105 GLU A N 1
ATOM 823 C CA . GLU A 1 105 ? 17.801 3.087 -2.435 1.00 93.31 105 GLU A CA 1
ATOM 824 C C . GLU A 1 105 ? 16.280 3.259 -2.579 1.00 93.31 105 GLU A C 1
ATOM 826 O O . GLU A 1 105 ? 15.657 4.058 -1.875 1.00 93.31 105 GLU A O 1
ATOM 831 N N . THR A 1 106 ? 15.661 2.456 -3.448 1.00 93.62 106 THR A N 1
ATOM 832 C CA . THR A 1 106 ? 14.218 2.529 -3.702 1.00 93.62 106 THR A CA 1
ATOM 833 C C . THR A 1 106 ? 13.416 2.100 -2.478 1.00 93.62 106 THR A C 1
ATOM 835 O O . THR A 1 106 ? 12.444 2.769 -2.134 1.00 93.62 106 THR A O 1
ATOM 838 N N . LEU A 1 107 ? 13.845 1.044 -1.773 1.00 93.88 107 LEU A N 1
ATOM 839 C CA . LEU A 1 107 ? 13.242 0.609 -0.510 1.00 93.88 107 LEU A CA 1
ATOM 840 C C . LEU A 1 107 ? 13.291 1.714 0.545 1.00 93.88 107 LEU A C 1
ATOM 842 O O . LEU A 1 107 ? 12.276 1.993 1.182 1.00 93.88 107 LEU A O 1
ATOM 846 N N . ALA A 1 108 ? 14.434 2.386 0.701 1.00 94.12 108 ALA A N 1
ATOM 847 C CA . ALA A 1 108 ? 14.562 3.499 1.635 1.00 94.12 108 ALA A CA 1
ATOM 848 C C . ALA A 1 108 ? 13.595 4.647 1.296 1.00 94.12 108 ALA A C 1
ATOM 850 O O . ALA A 1 108 ? 12.984 5.229 2.197 1.00 94.12 108 ALA A O 1
ATOM 851 N N . LEU A 1 109 ? 13.411 4.952 0.008 1.00 95.56 109 LEU A N 1
ATOM 852 C CA . LEU A 1 109 ? 12.460 5.968 -0.442 1.00 95.56 109 LEU A CA 1
ATOM 853 C C . LEU A 1 109 ? 11.008 5.572 -0.137 1.00 95.56 109 LEU A C 1
ATOM 855 O O . LEU A 1 109 ? 10.286 6.340 0.501 1.00 95.56 109 LEU A O 1
ATOM 859 N N . VAL A 1 110 ? 10.574 4.372 -0.532 1.00 94.94 110 VAL A N 1
ATOM 860 C CA . VAL A 1 110 ? 9.182 3.934 -0.301 1.00 94.94 110 VAL A CA 1
ATOM 861 C C . VAL A 1 110 ? 8.876 3.726 1.184 1.00 94.94 110 VAL A C 1
ATOM 863 O O . VAL A 1 110 ? 7.740 3.927 1.609 1.00 94.94 110 VAL A O 1
ATOM 866 N N . GLN A 1 111 ? 9.887 3.432 2.008 1.00 96.00 111 GLN A N 1
ATOM 867 C CA . GLN A 1 111 ? 9.755 3.401 3.464 1.00 96.00 111 GLN A CA 1
ATOM 868 C C . GLN A 1 111 ? 9.435 4.787 4.039 1.00 96.00 111 GLN A C 1
ATOM 870 O O . GLN A 1 111 ? 8.576 4.907 4.916 1.00 96.00 111 GLN A O 1
ATOM 875 N N . LYS A 1 112 ? 10.081 5.846 3.527 1.00 96.56 112 LYS A N 1
ATOM 876 C CA . LYS A 1 112 ? 9.754 7.233 3.898 1.00 96.56 112 LYS A CA 1
ATOM 877 C C . LYS A 1 112 ? 8.322 7.578 3.496 1.00 96.56 112 LYS A C 1
ATOM 879 O O . LYS A 1 112 ? 7.590 8.139 4.307 1.00 96.56 112 LYS A O 1
ATOM 884 N N . VAL A 1 113 ? 7.906 7.180 2.291 1.00 96.25 113 VAL A N 1
ATOM 885 C CA . VAL A 1 113 ? 6.529 7.376 1.806 1.00 96.25 113 VAL A CA 1
ATOM 886 C C . VAL A 1 113 ? 5.521 6.657 2.705 1.00 96.25 113 VAL A C 1
ATOM 888 O O . VAL A 1 113 ? 4.543 7.269 3.130 1.00 96.25 113 VAL A O 1
ATOM 891 N N . ARG A 1 114 ? 5.772 5.394 3.072 1.00 96.62 114 ARG A N 1
ATOM 892 C CA . ARG A 1 114 ? 4.910 4.654 4.006 1.00 96.62 114 ARG A CA 1
ATOM 893 C C . ARG A 1 114 ? 4.803 5.360 5.353 1.00 96.62 114 ARG A C 1
ATOM 895 O O . ARG A 1 114 ? 3.698 5.504 5.863 1.00 96.62 114 ARG A O 1
ATOM 902 N N . ASN A 1 115 ? 5.926 5.802 5.922 1.00 97.00 115 ASN A N 1
ATOM 903 C CA . ASN A 1 115 ? 5.922 6.532 7.191 1.00 97.00 115 ASN A CA 1
ATOM 904 C C . ASN A 1 115 ? 5.096 7.818 7.093 1.00 97.00 115 ASN A C 1
ATOM 906 O O . ASN A 1 115 ? 4.263 8.061 7.958 1.00 97.00 115 ASN A O 1
ATOM 910 N N . ALA A 1 116 ? 5.262 8.596 6.021 1.00 97.38 116 ALA A N 1
ATOM 911 C CA . ALA A 1 116 ? 4.467 9.800 5.798 1.00 97.38 116 ALA A CA 1
ATOM 912 C C . ALA A 1 116 ? 2.963 9.485 5.709 1.00 97.38 116 ALA A C 1
ATOM 914 O O . ALA A 1 116 ? 2.157 10.137 6.368 1.00 97.38 116 ALA A O 1
ATOM 915 N N . ILE A 1 117 ? 2.579 8.444 4.963 1.00 95.88 117 ILE A N 1
ATOM 916 C CA . ILE A 1 117 ? 1.178 8.011 4.842 1.00 95.88 117 ILE A CA 1
ATOM 917 C C . ILE A 1 117 ? 0.627 7.521 6.186 1.00 95.88 117 ILE A C 1
ATOM 919 O O . ILE A 1 117 ? -0.509 7.840 6.526 1.00 95.88 117 ILE A O 1
ATOM 923 N N . LEU A 1 118 ? 1.413 6.780 6.971 1.00 96.31 118 LEU A N 1
ATOM 924 C CA . LEU A 1 118 ? 1.016 6.332 8.305 1.00 96.31 118 LEU A CA 1
ATOM 925 C C . LEU A 1 118 ? 0.781 7.515 9.253 1.00 96.31 118 LEU A C 1
ATOM 927 O O . LEU A 1 118 ? -0.198 7.506 9.998 1.00 96.31 118 LEU A O 1
ATOM 931 N N . GLU A 1 119 ? 1.652 8.523 9.235 1.00 96.94 119 GLU A N 1
ATOM 932 C CA . GLU A 1 119 ? 1.481 9.717 10.067 1.00 96.94 119 GLU A CA 1
ATOM 933 C C . GLU A 1 119 ? 0.259 10.532 9.639 1.00 96.94 119 GLU A C 1
ATOM 935 O O . GLU A 1 119 ? -0.567 10.870 10.487 1.00 96.94 119 GLU A O 1
ATOM 940 N N . LEU A 1 120 ? 0.058 10.746 8.336 1.00 96.44 120 LEU A N 1
ATOM 941 C CA . LEU A 1 120 ? -1.160 11.379 7.816 1.00 96.44 120 LEU A CA 1
ATOM 942 C C . LEU A 1 120 ? -2.419 10.589 8.195 1.00 96.44 120 LEU A C 1
ATOM 944 O O . LEU A 1 120 ? -3.425 11.177 8.588 1.00 96.44 120 LEU A O 1
ATOM 948 N N . PHE A 1 121 ? -2.364 9.256 8.133 1.00 94.75 121 PHE A N 1
ATOM 949 C CA . PHE A 1 121 ? -3.463 8.391 8.554 1.00 94.75 121 PHE A CA 1
ATOM 950 C C . PHE A 1 121 ? -3.775 8.574 10.043 1.00 94.75 121 PHE A C 1
ATOM 952 O O . PHE A 1 121 ? -4.933 8.763 10.407 1.00 94.75 121 PHE A O 1
ATOM 959 N N . LYS A 1 122 ? -2.757 8.556 10.915 1.00 94.06 122 LYS A N 1
ATOM 960 C CA . LYS A 1 122 ? -2.943 8.794 12.355 1.00 94.06 122 LYS A CA 1
ATOM 961 C C . LYS A 1 122 ? -3.562 10.166 12.599 1.00 94.06 122 LYS A C 1
ATOM 963 O O . LYS A 1 122 ? -4.578 10.232 13.278 1.00 94.06 122 LYS A O 1
ATOM 968 N N . GLN A 1 123 ? -2.999 11.216 11.999 1.00 95.06 123 GLN A N 1
ATOM 969 C CA . GLN A 1 123 ? -3.478 12.594 12.136 1.00 95.06 123 GLN A CA 1
ATOM 970 C C . GLN A 1 123 ? -4.932 12.748 11.686 1.00 95.06 123 GLN A C 1
ATOM 972 O O . GLN A 1 123 ? -5.732 13.358 12.391 1.00 95.06 123 GLN A O 1
ATOM 977 N N . ARG A 1 124 ? -5.299 12.152 10.544 1.00 93.19 124 ARG A N 1
ATOM 978 C CA . ARG A 1 124 ? -6.655 12.228 9.982 1.00 93.19 124 ARG A CA 1
ATOM 979 C C . ARG A 1 124 ? -7.729 11.682 10.922 1.00 93.19 124 ARG A C 1
ATOM 981 O O . ARG A 1 124 ? -8.870 12.149 10.861 1.00 93.19 124 ARG A O 1
ATOM 988 N N . PHE A 1 125 ? -7.370 10.685 11.727 1.00 89.25 125 PHE A N 1
ATOM 989 C CA . PHE A 1 125 ? -8.265 9.965 12.632 1.00 89.25 125 PHE A CA 1
ATOM 990 C C . PHE A 1 125 ? -7.964 10.230 14.116 1.00 89.25 125 PHE A C 1
ATOM 992 O O . PHE A 1 125 ? -8.485 9.530 14.987 1.00 89.25 125 PHE A O 1
ATOM 999 N N . THR A 1 126 ? -7.151 11.243 14.423 1.00 88.19 126 THR A N 1
ATOM 1000 C CA . THR A 1 126 ? -6.963 11.731 15.792 1.00 88.19 126 THR A CA 1
ATOM 1001 C C . THR A 1 126 ? -8.287 12.270 16.332 1.00 88.19 126 THR A C 1
ATOM 1003 O O . THR A 1 126 ? -8.996 12.988 15.633 1.00 88.19 126 THR A O 1
ATOM 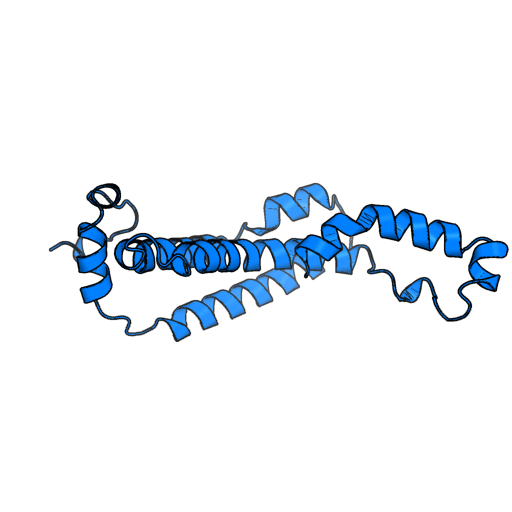1006 N N . GLY A 1 127 ? -8.625 11.932 17.580 1.00 82.31 127 GLY A N 1
ATOM 1007 C CA . GLY A 1 127 ? -9.857 12.409 18.222 1.00 82.31 127 GLY A CA 1
ATOM 1008 C C . GLY A 1 127 ? -11.138 11.736 17.721 1.00 82.31 127 GLY A C 1
ATOM 1009 O O . GLY A 1 127 ? -12.228 12.252 17.947 1.00 82.31 127 GLY A O 1
ATOM 1010 N N . MET A 1 128 ? -11.027 10.596 17.032 1.00 82.00 128 MET A N 1
ATOM 1011 C CA . MET A 1 128 ? -12.181 9.777 16.660 1.00 82.00 128 MET A CA 1
ATOM 1012 C C . MET A 1 128 ? -13.018 9.403 17.893 1.00 82.00 128 MET A C 1
ATOM 1014 O O . MET A 1 128 ? -12.452 8.992 18.905 1.00 82.00 128 MET A O 1
ATOM 1018 N N . SER A 1 129 ? -14.350 9.517 17.791 1.00 77.56 129 SER A N 1
ATOM 1019 C CA . SER A 1 129 ? -15.253 9.207 18.908 1.00 77.56 129 SER A CA 1
ATOM 1020 C C . SER A 1 129 ? -15.111 7.755 19.365 1.00 77.56 129 SER A C 1
ATOM 1022 O O . SER A 1 129 ? -15.082 6.828 18.549 1.00 77.56 129 SER A O 1
ATOM 1024 N N . PHE A 1 130 ? -15.103 7.574 20.686 1.00 74.56 130 PHE A N 1
ATOM 1025 C CA . PHE A 1 130 ? -15.164 6.266 21.326 1.00 74.56 130 PHE A CA 1
ATOM 1026 C C . PHE A 1 130 ? -16.480 5.527 21.020 1.00 74.56 130 PHE A C 1
ATOM 1028 O O . PHE A 1 130 ? -16.509 4.300 21.024 1.00 74.56 130 PHE A O 1
ATOM 1035 N N . ASP A 1 131 ? -17.547 6.233 20.632 1.00 78.12 131 ASP A N 1
ATOM 1036 C CA . ASP A 1 131 ? -18.828 5.622 20.242 1.00 78.12 131 ASP A CA 1
ATOM 1037 C C . ASP A 1 131 ? -18.685 4.664 19.051 1.00 78.12 131 ASP A C 1
ATOM 1039 O O . ASP A 1 131 ? -19.378 3.650 18.967 1.00 78.12 131 ASP A O 1
ATOM 1043 N N . LEU A 1 132 ? -17.738 4.931 18.142 1.00 76.12 132 LEU A N 1
ATOM 1044 C CA . LEU A 1 132 ? -17.445 4.037 17.016 1.00 76.12 132 LEU A CA 1
ATOM 1045 C C . LEU A 1 132 ? -16.863 2.691 17.476 1.00 76.12 132 LEU A C 1
ATOM 1047 O O . LEU A 1 132 ? -17.033 1.677 16.793 1.00 76.12 132 LEU A O 1
ATOM 1051 N N . VAL A 1 133 ? -16.220 2.659 18.647 1.00 80.50 133 VAL A N 1
ATOM 1052 C CA . VAL A 1 133 ? -15.784 1.417 19.296 1.00 80.50 133 VAL A CA 1
ATOM 1053 C C . VAL A 1 133 ? -17.000 0.631 19.769 1.00 80.50 133 VAL A C 1
ATOM 1055 O O . VAL A 1 133 ? -17.113 -0.552 19.463 1.00 80.50 133 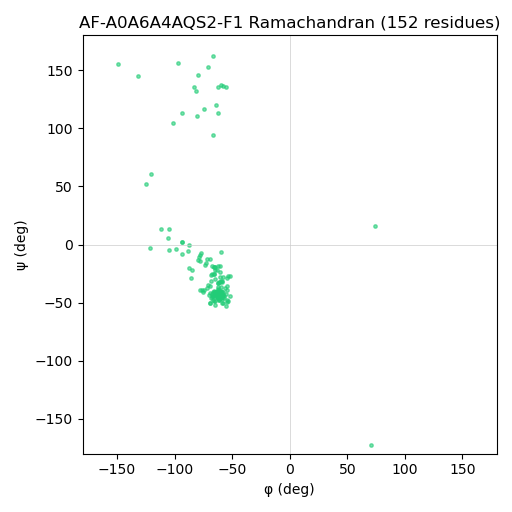VAL A O 1
ATOM 1058 N N . TRP A 1 134 ? -17.958 1.290 20.421 1.00 81.44 134 TRP A N 1
ATOM 1059 C CA . TRP A 1 134 ? -19.181 0.638 20.894 1.00 81.44 134 TRP A CA 1
ATOM 1060 C C . TRP A 1 134 ? -20.029 0.065 19.760 1.00 81.44 134 TRP A C 1
ATOM 1062 O O . TRP A 1 134 ? -20.467 -1.082 19.834 1.00 81.44 134 TRP A O 1
ATOM 1072 N N . ILE A 1 135 ? -20.183 0.815 18.667 1.00 84.00 135 ILE A N 1
ATOM 1073 C CA . ILE A 1 135 ? -20.926 0.368 17.478 1.00 84.00 135 ILE A CA 1
ATOM 1074 C C . ILE A 1 135 ? -20.304 -0.897 16.864 1.00 84.00 135 ILE A C 1
ATOM 1076 O O . ILE A 1 135 ? -21.013 -1.720 16.287 1.00 84.00 135 ILE A O 1
ATOM 1080 N N . THR A 1 136 ? -18.996 -1.105 17.033 1.00 84.25 136 THR A N 1
ATOM 1081 C CA . THR A 1 136 ? -18.309 -2.314 16.556 1.00 84.25 136 THR A CA 1
ATOM 1082 C C . THR A 1 136 ? -18.831 -3.586 17.229 1.00 84.25 136 THR A C 1
ATOM 1084 O O . THR A 1 136 ? -18.909 -4.630 16.582 1.00 84.25 136 THR A O 1
ATOM 1087 N N . PHE A 1 137 ? -19.246 -3.513 18.497 1.00 81.88 137 PHE A N 1
ATOM 1088 C CA . PHE A 1 137 ? -19.783 -4.666 19.228 1.00 81.88 137 PHE A CA 1
ATOM 1089 C C . PHE A 1 137 ? -21.181 -5.095 18.769 1.00 81.88 137 PHE A C 1
ATOM 1091 O O . PHE A 1 137 ? -21.611 -6.197 19.108 1.00 81.88 137 PHE A O 1
ATOM 1098 N N . LEU A 1 138 ? -21.873 -4.278 17.966 1.00 83.69 138 LEU A N 1
ATOM 1099 C CA . LEU A 1 138 ? -23.126 -4.686 17.324 1.00 83.69 138 LEU A CA 1
ATOM 1100 C C . LEU A 1 138 ? -22.905 -5.775 16.264 1.00 83.69 138 LEU A C 1
ATOM 1102 O O . LEU A 1 138 ? -23.848 -6.468 15.890 1.00 83.69 138 LEU A O 1
ATOM 1106 N N . ASP A 1 139 ? -21.669 -5.948 15.789 1.00 83.44 139 ASP A N 1
ATOM 1107 C CA . ASP A 1 139 ? -21.297 -7.078 14.950 1.00 83.44 139 ASP A CA 1
ATOM 1108 C C . ASP A 1 139 ? -20.734 -8.217 15.823 1.00 83.44 139 ASP A C 1
ATOM 1110 O O . ASP A 1 139 ? -19.640 -8.094 16.392 1.00 83.44 139 ASP A O 1
ATOM 1114 N N . PRO A 1 140 ? -21.428 -9.368 15.914 1.00 81.44 140 PRO A N 1
ATOM 1115 C CA . PRO A 1 140 ? -21.031 -10.467 16.793 1.00 81.44 140 PRO A CA 1
ATOM 1116 C C . PRO A 1 140 ? -19.660 -11.061 16.439 1.00 81.44 140 PRO A C 1
ATOM 1118 O O . PRO A 1 140 ? -19.021 -11.690 17.286 1.00 81.44 140 PRO A O 1
ATOM 1121 N N . ARG A 1 141 ? -19.149 -10.827 15.220 1.00 80.69 141 ARG A N 1
ATOM 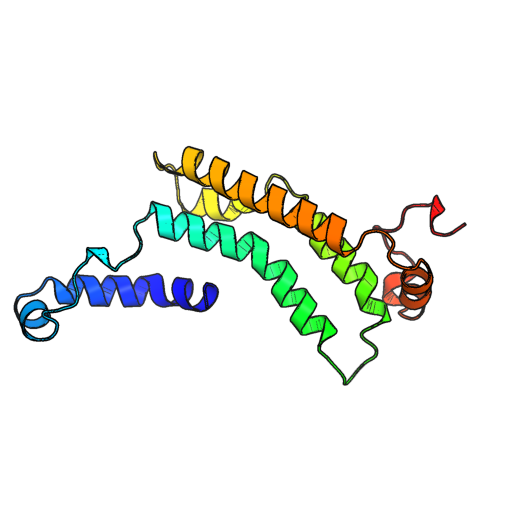1122 C CA . ARG A 1 141 ? -17.799 -11.252 14.809 1.00 80.69 141 ARG A CA 1
ATOM 1123 C C . ARG A 1 141 ? -16.698 -10.526 15.583 1.00 80.69 141 ARG A C 1
ATOM 1125 O O . ARG A 1 141 ? -15.567 -11.012 15.634 1.00 80.69 141 ARG A O 1
ATOM 1132 N N . PHE A 1 142 ? -17.011 -9.385 16.193 1.00 76.38 142 PHE A N 1
ATOM 1133 C CA . PHE A 1 142 ? -16.061 -8.541 16.915 1.00 76.38 142 PHE A CA 1
ATOM 1134 C C . PHE A 1 142 ? -16.180 -8.607 18.439 1.00 76.38 142 PHE A C 1
ATOM 1136 O O . PHE A 1 142 ? -15.407 -7.954 19.136 1.00 76.38 142 PHE A O 1
ATOM 1143 N N . TYR A 1 143 ? -17.032 -9.484 18.972 1.00 69.06 143 TYR A N 1
ATOM 1144 C CA . TYR A 1 143 ? -17.172 -9.698 20.418 1.00 69.06 143 TYR A CA 1
ATOM 1145 C C . TYR A 1 143 ? -15.840 -10.026 21.138 1.00 69.06 143 TYR A C 1
ATOM 1147 O O . TYR A 1 143 ? -15.669 -9.713 22.311 1.00 69.06 143 TYR A O 1
ATOM 1155 N N . LYS A 1 144 ? -14.857 -10.612 20.434 1.00 64.94 144 LYS A N 1
ATOM 1156 C CA . LYS A 1 144 ? -13.498 -10.903 20.943 1.00 64.94 144 LYS A CA 1
ATOM 1157 C C . LYS A 1 144 ? -12.404 -10.296 20.059 1.00 64.94 144 LYS A C 1
ATOM 1159 O O . LYS A 1 144 ? -11.510 -11.004 19.586 1.00 64.94 144 LYS A O 1
ATOM 1164 N N . MET A 1 145 ? -12.475 -9.002 19.753 1.00 63.91 145 MET A N 1
ATOM 1165 C CA . MET A 1 145 ? -11.443 -8.374 18.920 1.00 63.91 145 MET A CA 1
ATOM 1166 C C . MET A 1 145 ? -10.056 -8.424 19.579 1.00 63.91 145 MET A C 1
ATOM 1168 O O . MET A 1 145 ? -9.770 -7.686 20.514 1.00 63.91 145 MET A O 1
ATOM 1172 N N . LYS A 1 146 ? -9.132 -9.187 18.976 1.00 59.62 146 LYS A N 1
ATOM 1173 C CA . LYS A 1 146 ? -7.686 -9.215 19.306 1.00 59.62 146 LYS A CA 1
ATOM 1174 C C . LYS A 1 146 ? -6.965 -7.866 19.140 1.00 59.62 146 LYS A C 1
ATOM 1176 O O . LYS A 1 146 ? -5.769 -7.774 19.387 1.00 59.62 146 LYS A O 1
ATOM 1181 N N . LEU A 1 147 ? -7.654 -6.859 18.608 1.00 56.88 147 LEU A N 1
ATOM 1182 C CA . LEU A 1 147 ? -7.106 -5.536 18.325 1.00 56.88 147 LEU A CA 1
ATOM 1183 C C . LEU A 1 147 ? -7.566 -4.481 19.335 1.00 56.88 147 LEU A C 1
ATOM 1185 O O . LEU A 1 147 ? -7.122 -3.345 19.194 1.00 56.88 147 LEU A O 1
ATOM 1189 N N . LEU A 1 148 ? -8.458 -4.813 20.278 1.00 57.91 148 LEU A N 1
ATOM 1190 C CA . LEU A 1 148 ? -8.830 -3.953 21.407 1.00 57.91 148 LEU A CA 1
ATOM 1191 C C . LEU A 1 148 ? -7.818 -4.112 22.528 1.00 57.91 148 LEU A C 1
ATOM 1193 O O . LEU A 1 148 ? -7.401 -5.226 22.847 1.00 57.91 148 LEU A O 1
ATOM 1197 N N . GLN A 1 149 ? -7.412 -2.986 23.099 1.00 62.47 149 GLN A N 1
ATOM 1198 C CA . GLN A 1 149 ? -6.627 -3.004 24.318 1.00 62.47 149 GLN A CA 1
ATOM 1199 C C . GLN A 1 149 ? -7.573 -3.232 25.507 1.00 62.47 149 GLN A C 1
ATOM 1201 O O . GLN A 1 149 ? -8.695 -2.730 25.484 1.00 62.47 149 GLN A O 1
ATOM 1206 N N . PRO A 1 150 ? -7.150 -3.950 26.562 1.00 54.62 150 PRO A N 1
ATOM 1207 C CA . PRO A 1 150 ? -8.019 -4.270 27.698 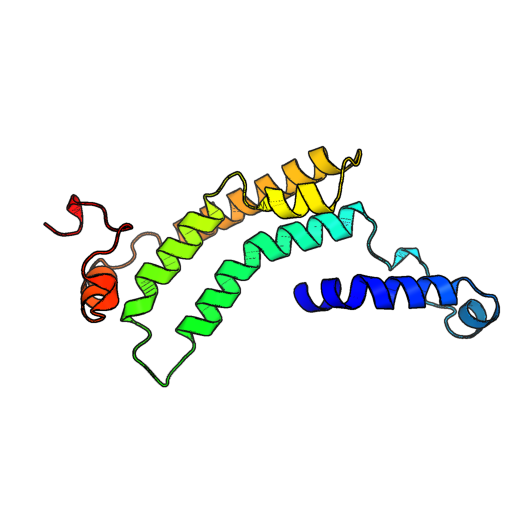1.00 54.62 150 PRO A CA 1
ATOM 1208 C C . PRO A 1 150 ? -8.681 -3.056 28.373 1.00 54.62 150 PRO A C 1
ATOM 1210 O O . PRO A 1 150 ? -9.781 -3.177 28.893 1.00 54.62 150 PRO A O 1
ATOM 1213 N N . HIS A 1 151 ? -8.043 -1.883 28.328 1.00 61.47 151 HIS A N 1
ATOM 1214 C CA . HIS A 1 151 ? -8.566 -0.641 28.911 1.00 61.47 151 HIS A CA 1
ATOM 1215 C C . HIS A 1 151 ? -9.676 0.029 28.083 1.00 61.47 151 HIS A C 1
ATOM 1217 O O . HIS A 1 151 ? -10.252 1.008 28.531 1.00 61.47 151 HIS A O 1
ATOM 1223 N N . GLU A 1 152 ? -9.958 -0.458 26.872 1.00 56.03 152 GLU A N 1
ATOM 1224 C CA . GLU A 1 152 ? -11.023 0.062 25.999 1.00 56.03 152 GLU A CA 1
ATOM 1225 C C . GLU A 1 152 ? -12.346 -0.708 26.170 1.00 56.03 152 GLU A C 1
ATOM 1227 O O . GLU A 1 152 ? -13.297 -0.464 25.435 1.00 56.03 152 GLU A O 1
ATOM 1232 N N . ILE A 1 153 ? -12.387 -1.684 27.083 1.00 54.81 153 ILE A N 1
ATOM 1233 C CA . ILE A 1 153 ? -13.535 -2.576 27.330 1.00 54.81 153 ILE A CA 1
ATOM 1234 C C . ILE A 1 153 ? -14.014 -2.462 28.797 1.00 54.81 153 ILE A C 1
ATOM 1236 O O . ILE A 1 153 ? -14.989 -3.106 29.173 1.00 54.81 153 ILE A O 1
ATOM 1240 N N . ALA A 1 154 ? -13.328 -1.664 29.624 1.00 45.09 154 ALA A N 1
ATOM 1241 C CA . ALA A 1 154 ? -13.607 -1.487 31.050 1.00 45.09 154 ALA A CA 1
ATOM 1242 C C . ALA A 1 154 ? -14.421 -0.218 31.323 1.00 45.09 154 ALA A C 1
ATOM 1244 O O . ALA A 1 154 ? -14.101 0.822 30.703 1.00 45.09 154 ALA A O 1
#

InterPro domains:
  IPR012337 Ribonuclease H-like superfamily [SSF53098] (34-149)